Protein AF-A0A914NE02-F1 (afdb_monomer_lite)

Secondary structure (DSSP, 8-state):
---------GGG--SEEEEEEEEEE------SSGGGS-S--SEEEEEEEEEETTEEEEEEEEPPPEE----TT--TTEEEEEEEEEEEEEEGGG--TT-EEEEEEEE-TTSSSPEEEEEEEEE---

pLDDT: mean 82.07, std 16.31, range [38.31, 97.44]

Structure (mmCIF, N/CA/C/O backbone):
data_AF-A0A914NE02-F1
#
_entry.id   AF-A0A914NE02-F1
#
loop_
_atom_site.group_PDB
_atom_site.id
_atom_site.type_symbol
_atom_site.label_atom_id
_atom_site.label_alt_id
_atom_site.label_comp_id
_atom_site.label_asym_id
_atom_site.label_entity_id
_atom_site.label_seq_id
_atom_site.pdbx_PDB_ins_code
_atom_site.Cartn_x
_atom_site.Cartn_y
_atom_site.Cartn_z
_atom_site.occupancy
_atom_site.B_iso_or_equiv
_atom_site.auth_seq_id
_atom_site.auth_comp_id
_atom_site.auth_asym_id
_atom_site.auth_atom_id
_atom_site.pdbx_PDB_model_num
ATOM 1 N N . MET A 1 1 ? 11.079 18.061 22.671 1.00 46.72 1 MET A N 1
ATOM 2 C CA . MET A 1 1 ? 9.655 17.708 22.876 1.00 46.72 1 MET A CA 1
ATOM 3 C C . MET A 1 1 ? 9.562 16.233 23.237 1.00 46.72 1 MET A C 1
ATOM 5 O O . MET A 1 1 ? 9.957 15.406 22.423 1.00 46.72 1 MET A O 1
ATOM 9 N N . ARG A 1 2 ? 9.109 15.890 24.450 1.00 52.88 2 ARG A N 1
ATOM 10 C CA . ARG A 1 2 ? 8.802 14.493 24.800 1.00 52.88 2 ARG A CA 1
ATOM 11 C C . ARG A 1 2 ? 7.554 14.079 24.017 1.00 52.88 2 ARG A C 1
ATOM 13 O O . ARG A 1 2 ? 6.540 14.767 24.091 1.00 52.88 2 ARG A O 1
ATOM 20 N N . LYS A 1 3 ? 7.647 13.009 23.226 1.00 68.06 3 LYS A N 1
ATOM 21 C CA . LYS A 1 3 ? 6.475 12.397 22.593 1.00 68.06 3 LYS A CA 1
ATOM 22 C C . LYS A 1 3 ? 5.757 11.595 23.673 1.00 68.06 3 LYS A C 1
ATOM 24 O O . LYS A 1 3 ? 6.281 10.578 24.115 1.00 68.06 3 LYS A O 1
ATOM 29 N N . ASN A 1 4 ? 4.606 12.081 24.120 1.00 80.25 4 ASN A N 1
ATOM 30 C CA . ASN A 1 4 ? 3.726 11.299 24.978 1.00 80.25 4 ASN A CA 1
ATOM 31 C C . ASN A 1 4 ? 2.987 10.300 24.085 1.00 80.25 4 ASN A C 1
ATOM 33 O O . ASN A 1 4 ? 2.343 10.700 23.115 1.00 80.25 4 ASN A O 1
ATOM 37 N N . PHE A 1 5 ? 3.132 9.011 24.377 1.00 81.94 5 PHE A N 1
ATOM 38 C CA . PHE A 1 5 ? 2.401 7.948 23.699 1.00 81.94 5 PHE A CA 1
ATOM 39 C C . PHE A 1 5 ? 1.158 7.628 24.524 1.00 81.94 5 PHE A C 1
ATOM 41 O O . PHE A 1 5 ? 1.272 7.114 25.633 1.00 81.94 5 PHE A O 1
ATOM 48 N N . ASN A 1 6 ? -0.012 7.959 23.981 1.00 83.88 6 ASN A N 1
ATOM 49 C CA . ASN A 1 6 ? -1.302 7.618 24.568 1.00 83.88 6 ASN A CA 1
ATOM 50 C C . ASN A 1 6 ? -1.893 6.443 23.787 1.00 83.88 6 ASN A C 1
ATOM 52 O O . ASN A 1 6 ? -1.870 6.454 22.556 1.00 83.88 6 ASN A O 1
ATOM 56 N N . TYR A 1 7 ? -2.430 5.456 24.497 1.00 84.69 7 TYR A N 1
ATOM 57 C CA . TYR A 1 7 ? -3.249 4.413 23.889 1.00 84.69 7 TYR A CA 1
ATOM 58 C C . TYR A 1 7 ? -4.676 4.944 23.759 1.00 84.69 7 TYR A C 1
ATOM 60 O O . TYR A 1 7 ? -5.233 5.444 24.733 1.00 84.69 7 TYR A O 1
ATOM 68 N N . VAL A 1 8 ? -5.237 4.865 22.557 1.00 87.12 8 VAL A N 1
ATOM 69 C CA . VAL A 1 8 ? -6.594 5.320 22.226 1.00 87.12 8 VAL A CA 1
ATOM 70 C C . VAL A 1 8 ? -7.277 4.245 21.397 1.00 87.12 8 VAL A C 1
ATOM 72 O O . VAL A 1 8 ? -6.607 3.518 20.658 1.00 87.12 8 VAL A O 1
ATOM 75 N N . PHE A 1 9 ? -8.595 4.122 21.518 1.00 86.56 9 PHE A N 1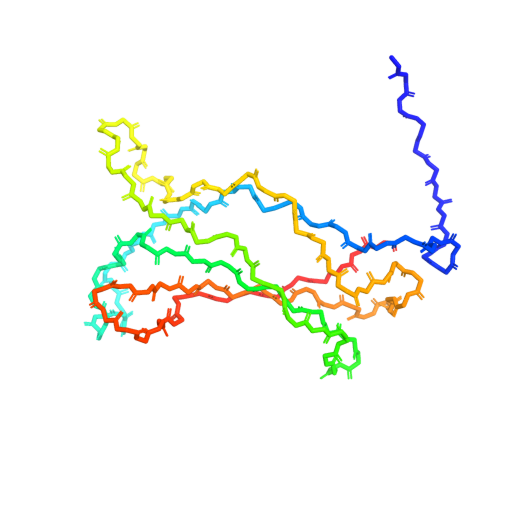
ATOM 76 C CA . PHE A 1 9 ? -9.323 3.150 20.711 1.00 86.56 9 PHE A CA 1
ATOM 77 C C . PHE A 1 9 ? -9.425 3.646 19.268 1.00 86.56 9 PHE A C 1
ATOM 79 O O . PHE A 1 9 ? -9.636 4.833 19.025 1.00 86.56 9 PHE A O 1
ATOM 86 N N . SER A 1 10 ? -9.320 2.745 18.286 1.00 87.12 10 SER A N 1
ATOM 87 C CA . SER A 1 10 ? -9.429 3.125 16.868 1.00 87.12 10 SER A CA 1
ATOM 88 C C . SER A 1 10 ? -10.740 3.850 16.548 1.00 87.12 10 SER A C 1
ATOM 90 O O . SER A 1 10 ? -10.738 4.788 15.756 1.00 87.12 10 SER A O 1
ATOM 92 N N . SER A 1 11 ? -11.835 3.492 17.230 1.00 87.69 11 SER A N 1
ATOM 93 C CA . SER A 1 11 ? -13.145 4.150 17.127 1.00 87.69 11 SER A CA 1
ATOM 94 C C . SER A 1 11 ? -13.142 5.626 17.537 1.00 87.69 11 SER A C 1
ATOM 96 O O . SER A 1 11 ? -14.029 6.369 17.132 1.00 87.69 11 SER A O 1
ATOM 98 N N . GLU A 1 12 ? -12.165 6.061 18.332 1.00 90.44 12 GLU A N 1
ATOM 99 C CA . GLU A 1 12 ? -12.020 7.451 18.786 1.00 90.44 12 GLU A CA 1
ATOM 100 C C . GLU A 1 12 ? -11.185 8.291 17.804 1.00 90.44 12 GLU A C 1
ATOM 102 O O . GLU A 1 12 ? -11.104 9.514 17.929 1.00 90.44 12 GLU A O 1
ATOM 107 N N . ILE A 1 13 ? -10.567 7.652 16.803 1.00 90.25 13 ILE A N 1
ATOM 108 C CA . ILE A 1 13 ? -9.666 8.286 15.841 1.00 90.25 13 ILE A CA 1
ATOM 109 C C . ILE A 1 13 ? -10.384 8.452 14.495 1.00 90.25 13 ILE A C 1
ATOM 111 O O . ILE A 1 13 ? -10.275 7.627 13.586 1.00 90.25 13 ILE A O 1
ATOM 115 N N . ASN A 1 14 ? -11.086 9.574 14.333 1.00 92.56 14 ASN A N 1
ATOM 116 C CA . ASN A 1 14 ? -11.752 9.924 13.075 1.00 92.56 14 ASN A CA 1
ATOM 117 C C . ASN A 1 14 ? -10.827 10.718 12.132 1.00 92.56 14 ASN A C 1
ATOM 119 O O . ASN A 1 14 ? -11.130 11.845 11.737 1.00 92.56 14 ASN A O 1
ATOM 123 N N . VAL A 1 15 ? -9.657 10.156 11.816 1.00 92.25 15 VAL A N 1
ATOM 124 C CA . VAL A 1 15 ? -8.747 10.719 10.805 1.00 92.25 15 VAL A CA 1
ATOM 125 C C . VAL A 1 15 ? -8.368 9.665 9.763 1.00 92.25 15 VAL A C 1
ATOM 127 O O . VAL A 1 15 ? -8.348 8.476 10.098 1.00 92.25 15 VAL A O 1
ATOM 130 N N . PRO A 1 16 ? -8.029 10.070 8.524 1.00 92.50 16 PRO A N 1
ATOM 131 C CA . PRO A 1 16 ? -7.629 9.135 7.480 1.00 92.50 16 PRO A CA 1
ATOM 132 C C . PRO A 1 16 ? -6.381 8.331 7.846 1.00 92.50 16 PRO A C 1
ATOM 134 O O . PRO A 1 16 ? -5.413 8.866 8.402 1.00 92.50 16 PRO A O 1
ATOM 137 N N . LEU A 1 17 ? -6.367 7.058 7.460 1.00 92.50 17 LEU A N 1
ATOM 138 C CA . LEU A 1 17 ? -5.188 6.208 7.533 1.00 92.50 17 LEU A CA 1
ATOM 139 C C . LEU A 1 17 ? -4.132 6.716 6.541 1.00 92.50 17 LEU A C 1
ATOM 141 O O . LEU A 1 17 ? -4.379 6.849 5.339 1.00 92.50 17 LEU A O 1
ATOM 145 N N . ARG A 1 18 ? -2.926 6.981 7.048 1.00 94.44 18 ARG A N 1
ATOM 146 C CA . ARG A 1 18 ? -1.785 7.441 6.248 1.00 94.44 18 ARG A CA 1
ATOM 147 C C . ARG A 1 18 ? -0.637 6.460 6.370 1.00 94.44 18 ARG A C 1
ATOM 149 O O . ARG A 1 18 ? -0.238 6.106 7.476 1.00 94.44 18 ARG A O 1
ATOM 156 N N . ILE A 1 19 ? -0.072 6.067 5.235 1.00 94.50 19 ILE A N 1
ATOM 157 C CA . ILE A 1 19 ? 1.050 5.130 5.171 1.00 94.50 19 ILE A CA 1
ATOM 158 C C . ILE A 1 19 ? 2.222 5.819 4.491 1.00 94.50 19 ILE A C 1
ATOM 160 O O . ILE A 1 19 ? 2.066 6.390 3.415 1.00 94.50 19 ILE A O 1
ATOM 164 N N . ARG A 1 20 ? 3.404 5.769 5.112 1.00 95.88 20 ARG A N 1
ATOM 165 C CA . ARG A 1 20 ? 4.637 6.240 4.477 1.00 95.88 20 ARG A CA 1
ATOM 166 C C . ARG A 1 20 ? 5.275 5.096 3.706 1.00 95.88 20 ARG A C 1
ATOM 168 O O . ARG A 1 20 ? 5.733 4.127 4.309 1.00 95.88 20 ARG A O 1
ATOM 175 N N . LEU A 1 21 ? 5.328 5.229 2.389 1.00 94.88 21 LEU A N 1
ATOM 176 C CA . LEU A 1 21 ? 6.091 4.345 1.523 1.00 94.88 21 LEU A CA 1
ATOM 177 C C . LEU A 1 21 ? 7.523 4.879 1.432 1.00 94.88 21 LEU A C 1
ATOM 179 O O . LEU A 1 21 ? 7.744 5.995 0.971 1.00 94.88 21 LEU A O 1
ATOM 183 N N . VAL A 1 22 ? 8.494 4.107 1.918 1.00 93.44 22 VAL A N 1
ATOM 184 C CA . VAL A 1 22 ? 9.872 4.590 2.108 1.00 93.44 22 VAL A CA 1
ATOM 185 C C . VAL A 1 22 ? 10.762 4.180 0.937 1.00 93.44 22 VAL A C 1
ATOM 187 O O . VAL A 1 22 ? 11.120 5.014 0.102 1.00 93.44 22 VAL A O 1
ATOM 190 N N . SER A 1 23 ? 11.101 2.897 0.859 1.00 90.31 23 SER A N 1
ATOM 191 C CA . SER A 1 23 ? 11.993 2.335 -0.150 1.00 90.31 23 SER A CA 1
ATOM 192 C C . SER A 1 23 ? 11.682 0.861 -0.400 1.00 90.31 23 SER A C 1
ATOM 194 O O . SER A 1 23 ? 11.020 0.200 0.401 1.00 90.31 23 SER A O 1
ATOM 196 N N . LEU A 1 24 ? 12.178 0.370 -1.527 1.00 87.62 24 LEU A N 1
ATOM 197 C CA . LEU A 1 24 ? 12.231 -1.024 -1.917 1.00 87.62 24 LEU A CA 1
ATOM 198 C C . LEU A 1 24 ? 13.702 -1.428 -1.968 1.00 87.62 24 LEU A C 1
ATOM 200 O O . LEU A 1 24 ? 14.473 -0.855 -2.740 1.00 87.62 24 LEU A O 1
ATOM 204 N N . SER A 1 25 ? 14.059 -2.431 -1.175 1.00 85.75 25 SER A N 1
ATOM 205 C CA . SER A 1 25 ? 15.390 -3.025 -1.181 1.00 85.75 25 SER A CA 1
ATOM 206 C C . SER A 1 25 ? 15.271 -4.547 -1.227 1.00 85.75 25 SER A C 1
ATOM 208 O O . SER A 1 25 ? 14.362 -5.120 -0.626 1.00 85.75 25 SER A O 1
ATOM 210 N N . GLY A 1 26 ? 16.168 -5.212 -1.941 1.00 79.44 26 GLY A N 1
ATOM 211 C CA . GLY A 1 26 ? 16.141 -6.654 -2.124 1.00 79.44 26 GLY A CA 1
ATOM 212 C C . GLY A 1 26 ? 17.077 -7.112 -3.229 1.00 79.44 26 GLY A C 1
ATOM 213 O O . GLY A 1 26 ? 17.872 -6.341 -3.758 1.00 79.44 26 GLY A O 1
ATOM 214 N N . TYR A 1 27 ? 16.968 -8.389 -3.571 1.00 71.88 27 TYR A N 1
ATOM 215 C CA . TYR A 1 27 ? 17.716 -8.985 -4.665 1.00 71.88 27 TYR A CA 1
ATOM 216 C C . TYR A 1 27 ? 16.770 -9.290 -5.816 1.00 71.88 27 TYR A C 1
ATOM 218 O O . TYR A 1 27 ? 15.825 -10.060 -5.658 1.00 71.88 27 TYR A O 1
ATOM 226 N N . LEU A 1 28 ? 17.046 -8.709 -6.978 1.00 65.06 28 LEU A N 1
ATOM 227 C CA . LEU A 1 28 ? 16.403 -9.095 -8.228 1.00 65.06 28 LEU A CA 1
ATOM 228 C C . LEU A 1 28 ? 17.164 -10.299 -8.795 1.00 65.06 28 LEU A C 1
ATOM 230 O O . LEU A 1 28 ? 18.063 -10.150 -9.617 1.00 65.06 28 LEU A O 1
ATOM 234 N N . THR A 1 29 ? 16.883 -11.498 -8.287 1.00 55.66 29 THR A N 1
ATOM 235 C CA . THR A 1 29 ? 17.480 -12.725 -8.832 1.00 55.66 29 THR A CA 1
ATOM 236 C C . THR A 1 29 ? 16.695 -13.199 -10.046 1.00 55.66 29 THR A C 1
ATOM 238 O O . THR A 1 29 ? 15.499 -13.450 -9.953 1.00 55.66 29 THR A O 1
ATOM 241 N N . SER A 1 30 ? 17.377 -13.410 -11.168 1.00 51.59 30 SER A N 1
ATOM 242 C CA . SER A 1 30 ? 16.831 -13.949 -12.422 1.00 51.59 30 SER A CA 1
ATOM 243 C C . SER A 1 30 ? 16.543 -15.464 -12.395 1.00 51.59 30 SER A C 1
ATOM 245 O O . SER A 1 30 ? 16.355 -16.078 -13.446 1.00 51.59 30 SER A O 1
ATOM 247 N N . HIS A 1 31 ? 16.512 -16.095 -11.215 1.00 38.31 31 HIS A N 1
ATOM 248 C CA . HIS A 1 31 ? 16.414 -17.548 -11.069 1.00 38.31 31 HIS A CA 1
ATOM 249 C C . HIS A 1 31 ? 15.050 -17.996 -10.519 1.00 38.31 31 HIS A C 1
ATOM 251 O O . HIS A 1 31 ? 14.754 -17.787 -9.347 1.00 38.31 31 HIS A O 1
ATOM 257 N N . GLY A 1 32 ? 14.276 -18.676 -11.378 1.00 38.44 32 GLY A N 1
ATOM 258 C CA . GLY A 1 32 ? 13.034 -19.399 -11.055 1.00 38.44 32 GLY A CA 1
ATOM 259 C C . GLY A 1 32 ? 11.766 -18.679 -11.521 1.00 38.44 32 GLY A C 1
ATOM 260 O O . GLY A 1 32 ? 11.420 -17.657 -10.944 1.00 38.44 32 GLY A O 1
ATOM 261 N N . ASP A 1 33 ? 11.111 -19.206 -12.571 1.00 42.41 33 ASP A N 1
ATOM 262 C CA . ASP A 1 33 ? 9.854 -18.788 -13.250 1.00 42.41 33 ASP A CA 1
ATOM 263 C C . ASP A 1 33 ? 9.668 -17.308 -13.662 1.00 42.41 33 ASP A C 1
ATOM 265 O O . ASP A 1 33 ? 8.908 -17.010 -14.585 1.00 42.41 33 ASP A O 1
ATOM 269 N N . MET A 1 34 ? 10.438 -16.380 -13.096 1.00 45.59 34 MET A N 1
ATOM 270 C CA . MET A 1 34 ? 10.509 -14.965 -13.459 1.00 45.59 34 MET A CA 1
ATOM 271 C C . MET A 1 34 ? 11.273 -14.706 -14.765 1.00 45.59 34 MET A C 1
ATOM 273 O O . MET A 1 34 ? 11.290 -13.577 -15.232 1.00 45.59 34 MET A O 1
ATOM 277 N N . GLN A 1 35 ? 11.844 -15.731 -15.412 1.00 45.41 35 GLN A N 1
ATOM 278 C CA . GLN A 1 35 ? 12.447 -15.593 -16.749 1.00 45.41 35 GLN A CA 1
ATOM 279 C C . GLN A 1 35 ? 11.439 -15.203 -17.844 1.00 45.41 35 GLN A C 1
ATOM 281 O O . GLN A 1 35 ? 11.855 -14.816 -18.934 1.00 45.41 35 GLN A O 1
ATOM 286 N N . ARG A 1 36 ? 10.125 -15.290 -17.589 1.00 47.25 36 ARG A N 1
ATOM 287 C CA . ARG A 1 36 ? 9.109 -14.865 -18.567 1.00 47.25 36 ARG A CA 1
ATOM 288 C C . ARG A 1 36 ? 8.922 -13.353 -18.649 1.00 47.25 36 ARG A C 1
ATOM 290 O O . ARG A 1 36 ? 8.347 -12.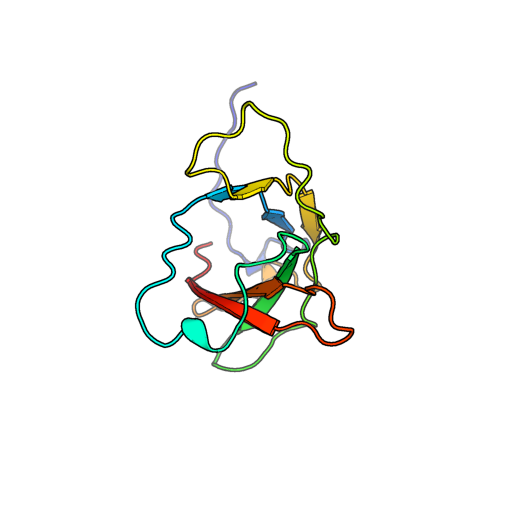885 -19.626 1.00 47.25 36 ARG A O 1
ATOM 297 N N . TYR A 1 37 ? 9.424 -12.598 -17.676 1.00 50.03 37 TYR A N 1
ATOM 298 C CA . TYR A 1 37 ? 9.344 -11.144 -17.674 1.00 50.03 37 TYR A CA 1
ATOM 299 C C . TYR A 1 37 ? 10.764 -10.607 -17.561 1.00 50.03 37 TYR A C 1
ATOM 301 O O . TYR A 1 37 ? 11.501 -10.967 -16.647 1.00 50.03 37 TYR A O 1
ATOM 309 N N . ALA A 1 38 ? 11.169 -9.823 -18.560 1.00 53.66 38 ALA A N 1
ATOM 310 C CA . ALA A 1 38 ? 12.479 -9.196 -18.625 1.00 53.66 38 ALA A CA 1
ATOM 311 C C . ALA A 1 38 ? 12.860 -8.572 -17.275 1.00 53.66 38 ALA A C 1
ATOM 313 O O . ALA A 1 38 ? 11.986 -8.139 -16.523 1.00 53.66 38 ALA A O 1
ATOM 314 N N . THR A 1 39 ? 14.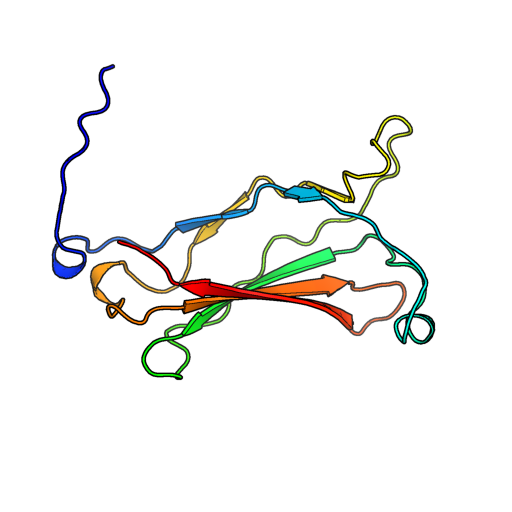165 -8.530 -16.990 1.00 62.38 39 THR A N 1
ATOM 315 C CA . THR A 1 39 ? 14.757 -7.776 -15.878 1.00 62.38 39 THR A CA 1
ATOM 316 C C . THR A 1 39 ? 13.923 -6.529 -15.576 1.00 62.38 39 THR A C 1
ATOM 318 O O . THR A 1 39 ? 13.684 -5.765 -16.518 1.00 62.38 39 THR A O 1
ATOM 321 N N . PRO A 1 40 ? 13.465 -6.328 -14.323 1.00 68.25 40 PRO A N 1
ATOM 322 C CA . PRO A 1 40 ? 12.613 -5.199 -13.984 1.00 68.25 40 PRO A CA 1
ATOM 323 C C . PRO A 1 40 ? 13.192 -3.909 -14.552 1.00 68.25 40 PRO A C 1
ATOM 325 O O . PRO A 1 40 ? 14.377 -3.626 -14.365 1.00 68.25 40 PRO A O 1
ATOM 328 N N . SER A 1 41 ? 12.374 -3.143 -15.267 1.00 74.69 41 SER A N 1
ATOM 329 C CA . SER A 1 41 ? 12.828 -1.917 -15.926 1.00 74.69 41 SER A CA 1
ATOM 330 C C . SER A 1 41 ? 13.206 -0.830 -14.923 1.00 74.69 41 SER A C 1
ATOM 332 O O . SER A 1 41 ? 13.883 0.136 -15.269 1.00 74.69 41 SER A O 1
ATOM 334 N N . GLY A 1 42 ? 12.746 -0.981 -13.677 1.00 76.81 42 GLY A N 1
ATOM 335 C CA . GLY A 1 42 ? 12.889 0.024 -12.634 1.00 76.81 42 GLY A CA 1
ATOM 336 C C . GLY A 1 42 ? 11.822 1.121 -12.698 1.00 76.81 42 GLY A C 1
ATOM 337 O O . GLY A 1 42 ? 11.807 2.004 -11.846 1.00 76.81 42 GLY A O 1
ATOM 338 N N . CYS A 1 43 ? 10.905 1.067 -13.666 1.00 86.56 43 CYS A N 1
ATOM 339 C CA . CYS A 1 43 ? 9.742 1.944 -13.776 1.00 86.56 43 CYS A CA 1
ATOM 340 C C . CYS A 1 43 ? 8.579 1.390 -12.946 1.00 86.56 43 CYS A C 1
ATOM 342 O O . CYS A 1 43 ? 7.726 0.671 -13.461 1.00 86.56 43 CYS A O 1
ATOM 344 N N . MET A 1 44 ? 8.537 1.704 -11.653 1.00 89.44 44 MET A N 1
ATOM 345 C CA . MET A 1 44 ? 7.660 1.035 -10.694 1.00 89.44 44 MET A CA 1
ATOM 346 C C . MET A 1 44 ? 6.641 1.962 -10.030 1.00 89.44 44 MET A C 1
ATOM 348 O O . MET A 1 44 ? 6.879 3.150 -9.804 1.00 89.44 44 MET A O 1
ATOM 352 N N . PHE A 1 45 ? 5.513 1.379 -9.628 1.00 93.81 45 PHE A N 1
ATOM 353 C CA . PHE A 1 45 ? 4.603 1.969 -8.648 1.00 93.81 45 PHE A CA 1
ATOM 354 C C . PHE A 1 45 ? 4.107 0.905 -7.667 1.00 93.81 45 PHE A C 1
ATOM 356 O O . PHE A 1 45 ? 4.083 -0.294 -7.954 1.00 93.81 45 PHE A O 1
ATOM 363 N N . VAL A 1 46 ? 3.679 1.354 -6.492 1.00 95.62 46 VAL A N 1
ATOM 364 C CA . VAL A 1 46 ? 3.093 0.503 -5.457 1.00 95.62 46 VAL A CA 1
ATOM 365 C C . VAL A 1 46 ? 1.610 0.807 -5.349 1.00 95.62 46 VAL A C 1
ATOM 367 O O . VAL A 1 46 ? 1.207 1.965 -5.322 1.00 95.62 46 VAL A O 1
ATOM 370 N N . ARG A 1 47 ? 0.775 -0.224 -5.261 1.00 97.31 47 ARG A N 1
ATOM 371 C CA . ARG A 1 47 ? -0.653 -0.088 -4.973 1.00 97.31 47 ARG A CA 1
ATOM 372 C C . ARG A 1 47 ? -0.962 -0.670 -3.600 1.00 97.31 47 ARG A C 1
ATOM 374 O O . ARG A 1 47 ? -0.603 -1.811 -3.309 1.00 97.31 47 ARG A O 1
ATOM 381 N N . LEU A 1 48 ? -1.651 0.122 -2.788 1.00 97.44 48 LEU A N 1
ATOM 382 C CA . LEU A 1 48 ? -2.106 -0.210 -1.444 1.00 97.44 48 LEU A CA 1
ATOM 383 C C . LEU A 1 48 ? -3.617 -0.443 -1.457 1.00 97.44 48 LEU A C 1
ATOM 385 O O . LEU A 1 48 ? -4.366 0.370 -2.002 1.00 97.44 48 LEU A O 1
ATOM 389 N N . THR A 1 49 ? -4.066 -1.535 -0.847 1.00 97.06 49 THR A N 1
ATOM 390 C CA . THR A 1 49 ? -5.488 -1.877 -0.708 1.00 97.06 49 THR A CA 1
ATOM 391 C C . THR A 1 49 ? -5.757 -2.340 0.715 1.00 97.06 49 THR A C 1
ATOM 393 O O . THR A 1 49 ? -4.998 -3.145 1.250 1.00 97.06 49 THR A O 1
ATOM 396 N N . ILE A 1 50 ? -6.829 -1.844 1.330 1.00 96.25 50 ILE A N 1
ATOM 397 C CA . ILE A 1 50 ? -7.246 -2.273 2.665 1.00 96.25 50 ILE A CA 1
ATOM 398 C C . ILE A 1 50 ? -8.335 -3.324 2.543 1.00 96.25 50 ILE A C 1
ATOM 400 O O . ILE A 1 50 ? -9.299 -3.135 1.805 1.00 96.25 50 ILE A O 1
ATOM 404 N N . TYR A 1 51 ? -8.187 -4.406 3.297 1.00 95.44 51 TYR A N 1
ATOM 405 C CA . TYR A 1 51 ? -9.198 -5.437 3.451 1.00 95.44 51 TYR A CA 1
ATOM 406 C C . TYR A 1 51 ? -9.636 -5.532 4.909 1.00 95.44 51 TYR A C 1
ATOM 408 O O . TYR A 1 51 ? -8.791 -5.517 5.797 1.00 95.44 51 TYR A O 1
ATOM 416 N N . CYS A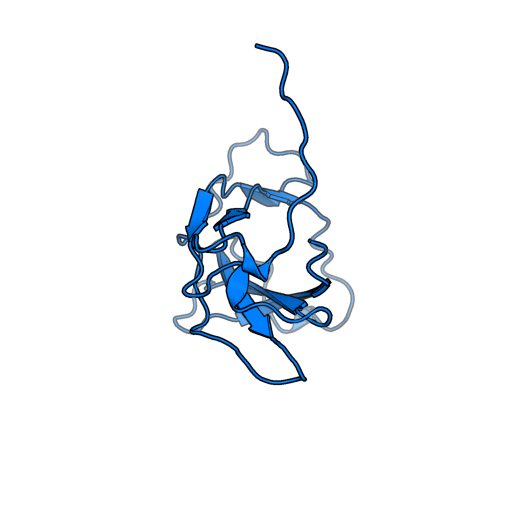 1 52 ? -10.933 -5.688 5.153 1.00 92.88 52 CYS A N 1
ATOM 417 C CA . CYS A 1 52 ? -11.491 -6.129 6.434 1.00 92.88 52 CYS A CA 1
ATOM 418 C C . CYS A 1 52 ? -12.546 -7.202 6.152 1.00 92.88 52 CYS A C 1
ATOM 420 O O . CYS A 1 52 ? -13.312 -7.095 5.192 1.00 92.88 52 CYS A O 1
ATOM 422 N N . ASN A 1 53 ? -12.591 -8.250 6.966 1.00 90.88 53 ASN A N 1
ATOM 423 C CA . ASN A 1 53 ? -13.456 -9.420 6.813 1.00 90.88 53 ASN A CA 1
ATOM 424 C C . ASN A 1 53 ? -13.403 -10.017 5.391 1.00 90.88 53 ASN A C 1
ATOM 426 O O . ASN A 1 53 ? -14.426 -10.374 4.807 1.00 90.88 53 ASN A O 1
ATOM 430 N N . GLY A 1 54 ? -12.205 -10.050 4.793 1.00 90.12 54 GLY A N 1
ATOM 431 C CA . GLY A 1 54 ? -11.982 -10.537 3.426 1.00 90.12 54 GLY A CA 1
ATOM 432 C C . GLY A 1 54 ? -12.538 -9.643 2.308 1.00 90.12 54 GLY A C 1
ATOM 433 O O . GLY A 1 54 ? -12.504 -10.040 1.146 1.00 90.12 54 GLY A O 1
ATOM 434 N N . ARG A 1 55 ? -13.038 -8.441 2.619 1.00 93.00 55 ARG A N 1
ATOM 435 C CA . ARG A 1 55 ? -13.589 -7.487 1.645 1.00 93.00 55 ARG A CA 1
ATOM 436 C C . ARG A 1 55 ? -12.742 -6.230 1.580 1.00 93.00 55 ARG A C 1
ATOM 438 O O . ARG A 1 55 ? -12.234 -5.778 2.601 1.00 93.00 55 ARG A O 1
ATOM 445 N N . ILE A 1 56 ? -12.630 -5.650 0.390 1.00 93.50 56 ILE A N 1
ATOM 446 C CA . ILE A 1 56 ? -11.965 -4.359 0.211 1.00 93.50 56 ILE A CA 1
ATOM 447 C C . ILE A 1 56 ? -12.780 -3.279 0.930 1.00 93.50 56 ILE A C 1
ATOM 449 O O . ILE A 1 56 ? -13.995 -3.197 0.744 1.00 93.50 56 ILE A O 1
ATOM 453 N N . ILE A 1 57 ? -12.106 -2.443 1.720 1.00 92.31 57 ILE A N 1
ATOM 454 C CA . ILE A 1 57 ? -12.680 -1.223 2.290 1.00 92.31 57 ILE A CA 1
ATOM 455 C C . ILE A 1 57 ? -12.002 -0.016 1.642 1.00 92.31 57 ILE A C 1
ATOM 457 O O . ILE A 1 57 ? -10.778 0.112 1.650 1.00 92.31 57 ILE A O 1
ATOM 461 N N . GLY A 1 58 ? -12.817 0.868 1.064 1.00 88.94 58 GLY A N 1
ATOM 462 C CA . GLY A 1 58 ? -12.345 2.009 0.284 1.00 88.94 58 GLY A CA 1
ATOM 463 C C . GLY A 1 58 ? -11.843 1.617 -1.110 1.00 88.94 58 GLY A C 1
ATOM 464 O O . GLY A 1 58 ? -12.083 0.519 -1.606 1.00 88.94 58 GLY A O 1
ATOM 465 N N . ARG A 1 59 ? -11.162 2.549 -1.781 1.00 93.38 59 ARG A N 1
ATOM 466 C CA . ARG A 1 59 ? -10.513 2.307 -3.078 1.00 93.38 59 ARG A CA 1
ATOM 467 C C . ARG A 1 59 ? -9.030 2.020 -2.878 1.00 93.38 59 ARG A C 1
ATOM 469 O O . ARG A 1 59 ? -8.402 2.610 -2.000 1.00 93.38 59 ARG A O 1
ATOM 476 N N . SER A 1 60 ? -8.460 1.172 -3.732 1.00 95.94 60 SER A N 1
ATOM 477 C CA . SER A 1 60 ? -7.008 1.016 -3.813 1.00 95.94 60 SER A CA 1
ATOM 478 C C . SER A 1 60 ? -6.355 2.338 -4.215 1.00 95.94 60 SER A C 1
ATOM 480 O O . SER A 1 60 ? -6.840 3.023 -5.117 1.00 95.94 60 SER A O 1
ATOM 482 N N . VAL A 1 61 ? -5.236 2.674 -3.579 1.00 96.81 61 VAL A N 1
ATOM 483 C CA . VAL A 1 61 ? -4.473 3.893 -3.871 1.00 96.81 61 VAL A CA 1
ATOM 484 C C . VAL A 1 61 ? -3.110 3.511 -4.415 1.00 96.81 61 VAL A C 1
ATOM 486 O O . VAL A 1 61 ? -2.477 2.573 -3.930 1.00 96.81 61 VAL A O 1
ATOM 489 N N . GLN A 1 62 ? -2.670 4.222 -5.445 1.00 95.94 62 GLN A N 1
ATOM 490 C CA . GLN A 1 62 ? -1.362 4.034 -6.058 1.00 95.94 62 GLN A CA 1
ATOM 491 C C . GLN A 1 62 ? -0.392 5.100 -5.555 1.00 95.94 62 GLN A C 1
ATOM 493 O O . GLN A 1 62 ? -0.779 6.240 -5.305 1.00 95.94 62 GLN A O 1
ATOM 498 N N . SER A 1 63 ? 0.865 4.704 -5.406 1.00 95.69 63 SER A N 1
ATOM 499 C CA . SER A 1 63 ? 1.983 5.608 -5.196 1.00 95.69 63 SER A CA 1
ATOM 500 C C . SER A 1 63 ? 2.230 6.443 -6.449 1.00 95.69 63 SER A C 1
ATOM 502 O O . SER A 1 63 ? 1.759 6.113 -7.544 1.00 95.69 63 SER A O 1
ATOM 504 N N . SER A 1 64 ? 3.050 7.477 -6.305 1.00 93.88 64 SER A N 1
ATOM 505 C CA . SER A 1 64 ? 3.647 8.130 -7.462 1.00 93.88 64 SER A CA 1
ATOM 506 C C . SER A 1 64 ? 4.434 7.105 -8.279 1.00 93.88 64 SER A C 1
ATOM 508 O O . SER A 1 64 ? 5.091 6.214 -7.727 1.00 93.88 64 SER A O 1
ATOM 510 N N . PHE A 1 65 ? 4.376 7.237 -9.601 1.00 91.38 65 PHE A N 1
ATOM 511 C CA . PHE A 1 65 ? 5.250 6.485 -10.488 1.00 91.38 65 PHE A CA 1
ATOM 512 C C . PHE A 1 65 ? 6.704 6.901 -10.247 1.00 91.38 65 PHE A C 1
ATOM 514 O O . PHE A 1 65 ? 7.015 8.094 -10.156 1.00 91.38 65 PHE A O 1
ATOM 521 N N . ARG A 1 66 ? 7.597 5.918 -10.131 1.00 89.12 66 ARG A N 1
ATOM 522 C CA . ARG A 1 66 ? 9.028 6.138 -9.950 1.00 89.12 66 ARG A CA 1
ATOM 523 C C . ARG A 1 66 ? 9.796 5.433 -11.053 1.00 89.12 66 ARG A C 1
ATOM 525 O O . ARG A 1 66 ? 9.605 4.248 -11.281 1.00 89.12 66 ARG A O 1
ATOM 532 N N . GLN A 1 67 ? 10.685 6.171 -11.698 1.00 84.75 67 GLN A N 1
ATOM 533 C CA . GLN A 1 67 ? 11.633 5.625 -12.654 1.00 84.75 67 GLN A CA 1
ATOM 534 C C . GLN A 1 67 ? 12.985 5.452 -11.965 1.00 84.75 67 GLN A C 1
ATOM 536 O O . GLN A 1 67 ? 13.489 6.390 -11.339 1.00 84.75 67 GLN A O 1
ATOM 541 N N . TYR A 1 68 ? 13.566 4.262 -12.081 1.00 71.56 68 TYR A N 1
ATOM 542 C CA . TYR A 1 68 ? 14.936 4.017 -11.666 1.00 71.56 68 TYR A CA 1
ATOM 543 C C . TYR A 1 68 ? 15.879 4.858 -12.529 1.00 71.56 68 TYR A C 1
ATOM 545 O O . TYR A 1 68 ? 15.966 4.688 -13.745 1.00 71.56 68 TYR A O 1
ATOM 553 N N . LEU A 1 69 ? 16.577 5.791 -11.889 1.00 59.12 69 LEU A N 1
ATOM 554 C CA . LEU A 1 69 ? 17.702 6.495 -12.484 1.00 59.12 69 LEU A CA 1
ATOM 555 C C . LEU A 1 69 ? 18.955 5.787 -11.969 1.00 59.12 69 LEU A C 1
ATOM 557 O O . LEU A 1 69 ? 19.175 5.828 -10.756 1.00 59.12 69 LEU A O 1
ATOM 561 N N . PRO A 1 70 ? 19.762 5.138 -12.828 1.00 54.84 70 PRO A N 1
ATOM 562 C CA . PRO A 1 70 ? 21.021 4.541 -12.409 1.00 54.84 70 PRO A CA 1
ATOM 563 C C . PRO A 1 70 ? 21.981 5.657 -11.986 1.00 54.84 70 PRO A C 1
ATOM 565 O O . PRO A 1 70 ? 22.785 6.160 -12.765 1.00 54.84 70 PRO A O 1
ATOM 568 N N . SER A 1 71 ? 21.885 6.091 -10.734 1.00 44.94 71 SER A N 1
ATOM 569 C CA . SER A 1 71 ? 22.955 6.815 -10.073 1.00 44.94 71 SER A CA 1
ATOM 570 C C . SER A 1 71 ? 24.002 5.765 -9.724 1.00 44.94 71 SER A C 1
ATOM 572 O O . SER A 1 71 ? 23.717 4.826 -8.977 1.00 44.94 71 SER A O 1
ATOM 574 N N . GLY A 1 72 ? 25.196 5.886 -10.315 1.00 46.53 72 GLY A N 1
ATOM 575 C CA . GLY A 1 72 ? 26.304 4.916 -10.261 1.00 46.53 72 GLY A CA 1
ATOM 576 C C . GLY A 1 72 ? 26.895 4.626 -8.871 1.00 46.53 72 GLY A C 1
ATOM 577 O O . GLY A 1 72 ? 28.049 4.230 -8.764 1.00 46.53 72 GLY A O 1
ATOM 578 N N . THR A 1 73 ? 26.124 4.843 -7.807 1.00 49.22 73 THR A N 1
ATOM 579 C CA . THR A 1 73 ? 26.459 4.651 -6.394 1.00 49.22 73 THR A CA 1
ATOM 580 C C . THR A 1 73 ? 25.382 3.874 -5.623 1.00 49.22 73 THR A C 1
ATOM 582 O O . THR A 1 73 ? 25.517 3.701 -4.411 1.00 49.22 73 THR A O 1
ATOM 585 N N . SER A 1 74 ? 24.310 3.404 -6.276 1.00 53.19 74 SER A N 1
ATOM 586 C CA . SER A 1 74 ? 23.271 2.615 -5.604 1.00 53.19 74 SER A CA 1
ATOM 587 C C . SER A 1 74 ? 23.800 1.221 -5.250 1.00 53.19 74 SER A C 1
ATOM 589 O O . SER A 1 74 ? 24.338 0.500 -6.091 1.00 53.19 74 SER A O 1
ATOM 591 N N . SER A 1 75 ? 23.701 0.859 -3.966 1.00 56.31 75 SER A N 1
ATOM 592 C CA . SER A 1 75 ? 24.085 -0.471 -3.495 1.00 56.31 75 SER A CA 1
ATOM 593 C C . SER A 1 75 ? 23.249 -1.526 -4.230 1.00 56.31 75 SER A C 1
ATOM 595 O O . SER A 1 75 ? 22.078 -1.285 -4.510 1.00 56.31 75 SER A O 1
ATOM 597 N N . ILE A 1 76 ? 23.812 -2.711 -4.504 1.00 61.81 76 ILE A N 1
ATOM 598 C CA . ILE A 1 76 ? 23.136 -3.824 -5.217 1.00 61.81 76 ILE A CA 1
ATOM 599 C C . ILE A 1 76 ? 21.759 -4.176 -4.608 1.00 61.81 76 ILE A C 1
ATOM 601 O O . ILE A 1 76 ? 20.940 -4.825 -5.252 1.00 61.81 76 ILE A O 1
ATOM 605 N N . ARG A 1 77 ? 21.499 -3.760 -3.362 1.00 70.56 77 ARG A N 1
ATOM 606 C CA . ARG A 1 77 ? 20.264 -4.039 -2.634 1.00 70.56 77 ARG A CA 1
ATOM 607 C C . ARG A 1 77 ? 19.211 -2.943 -2.727 1.00 70.56 77 ARG A C 1
ATOM 609 O O . ARG A 1 77 ? 18.059 -3.264 -2.479 1.00 70.56 77 ARG A O 1
ATOM 616 N N . ASP A 1 78 ? 19.544 -1.691 -3.020 1.00 77.81 78 ASP A N 1
ATOM 617 C CA . ASP A 1 78 ? 18.561 -0.600 -3.008 1.00 77.81 78 ASP A CA 1
ATOM 618 C C . ASP A 1 78 ? 17.950 -0.419 -4.396 1.00 77.81 78 ASP A C 1
ATOM 620 O O . ASP A 1 78 ? 18.568 0.142 -5.297 1.00 77.81 78 ASP A O 1
ATOM 624 N N . ILE A 1 79 ? 16.722 -0.912 -4.557 1.00 80.19 79 ILE A N 1
ATOM 625 C CA . ILE A 1 79 ? 16.045 -0.981 -5.854 1.00 80.19 79 ILE A CA 1
ATOM 626 C C . ILE A 1 79 ? 15.353 0.347 -6.160 1.00 80.19 79 ILE A C 1
ATOM 628 O O . ILE A 1 79 ? 15.526 0.893 -7.242 1.00 80.19 79 ILE A O 1
ATOM 632 N N . GLN A 1 80 ? 14.562 0.885 -5.223 1.00 84.69 80 GLN A N 1
ATOM 633 C CA . GLN A 1 80 ? 13.785 2.103 -5.471 1.00 84.69 80 GLN A CA 1
ATOM 634 C C . GLN A 1 80 ? 13.525 2.897 -4.191 1.00 84.69 80 GLN A C 1
ATOM 636 O O . GLN A 1 80 ? 13.205 2.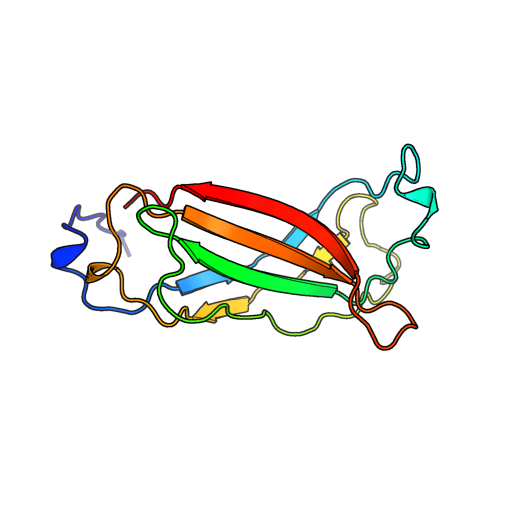336 -3.146 1.00 84.69 80 GLN A O 1
ATOM 641 N N . LYS A 1 81 ? 13.577 4.228 -4.275 1.00 88.75 81 LYS A N 1
ATOM 642 C CA . LYS A 1 81 ? 13.109 5.126 -3.209 1.00 88.75 81 LYS A CA 1
ATOM 643 C C . LYS A 1 81 ? 11.796 5.789 -3.624 1.00 88.75 81 LYS A C 1
ATOM 645 O O . LYS A 1 81 ? 11.670 6.248 -4.760 1.00 88.75 81 LYS A O 1
ATOM 650 N N . PHE A 1 82 ? 10.844 5.844 -2.695 1.00 90.31 82 PHE A N 1
ATOM 651 C CA . PHE A 1 82 ? 9.544 6.499 -2.878 1.00 90.31 82 PHE A CA 1
ATOM 652 C C . PHE A 1 82 ? 9.421 7.727 -1.979 1.00 90.31 82 PHE A C 1
ATOM 654 O O . PHE A 1 82 ? 9.099 8.805 -2.473 1.00 90.31 82 PHE A O 1
ATOM 661 N N . ASP A 1 83 ? 9.720 7.549 -0.688 1.00 92.00 83 ASP A N 1
ATOM 662 C CA . ASP A 1 83 ? 9.631 8.548 0.382 1.00 92.00 83 ASP A CA 1
ATOM 663 C C . ASP A 1 83 ? 8.385 9.446 0.305 1.00 92.00 83 ASP A C 1
ATOM 665 O O . ASP A 1 83 ? 8.468 10.674 0.318 1.00 92.00 83 ASP A O 1
ATOM 669 N N . GLU A 1 84 ? 7.213 8.820 0.201 1.00 94.75 84 GLU A N 1
ATOM 670 C CA . GLU A 1 84 ? 5.937 9.521 0.063 1.00 94.75 84 GLU A CA 1
ATOM 671 C C . GLU A 1 84 ? 4.909 9.047 1.092 1.00 94.75 84 GLU A C 1
ATOM 673 O O . GLU A 1 84 ? 4.880 7.885 1.502 1.00 94.75 84 GLU A O 1
ATOM 678 N N . TRP A 1 85 ? 4.053 9.971 1.525 1.00 96.50 85 TRP A N 1
ATOM 679 C CA . TRP A 1 85 ? 2.893 9.653 2.349 1.00 96.50 85 TRP A CA 1
ATOM 680 C C . TRP A 1 85 ? 1.681 9.426 1.457 1.00 96.50 85 TRP A C 1
ATOM 682 O O . TRP A 1 85 ? 1.244 10.342 0.765 1.00 96.50 85 TRP A O 1
ATOM 692 N N . ILE A 1 86 ? 1.102 8.235 1.541 1.00 95.38 86 ILE A N 1
ATOM 693 C CA . ILE A 1 86 ? -0.110 7.854 0.826 1.00 95.38 86 ILE A CA 1
ATOM 694 C C . ILE A 1 86 ? -1.287 7.962 1.793 1.00 95.38 86 ILE A C 1
ATOM 696 O O . ILE A 1 86 ? -1.288 7.347 2.863 1.00 95.38 86 ILE A O 1
ATOM 700 N N . ASN A 1 87 ? -2.281 8.763 1.414 1.00 93.94 87 ASN A N 1
ATOM 701 C CA . ASN A 1 87 ? -3.539 8.881 2.144 1.00 93.94 87 ASN A CA 1
ATOM 702 C C . ASN A 1 87 ? -4.508 7.833 1.600 1.00 93.94 87 ASN A C 1
ATOM 704 O O . ASN A 1 87 ? -4.814 7.835 0.407 1.00 93.94 87 ASN A O 1
ATOM 708 N N . LEU A 1 88 ? -4.974 6.939 2.465 1.00 94.31 88 LEU A N 1
ATOM 709 C CA . LEU A 1 88 ? -5.971 5.944 2.099 1.00 94.31 88 LEU A CA 1
ATOM 710 C C . LEU A 1 88 ? -7.377 6.505 2.355 1.00 94.31 88 LEU A C 1
ATOM 712 O O . LEU A 1 88 ? -7.566 7.246 3.320 1.00 94.31 88 LEU A O 1
ATOM 716 N N . PRO A 1 89 ? -8.374 6.168 1.519 1.00 93.56 89 PRO A N 1
ATOM 717 C CA . PRO A 1 89 ? -9.744 6.657 1.656 1.00 93.56 89 PRO A CA 1
ATOM 718 C C . PRO A 1 89 ? -10.517 5.863 2.726 1.00 93.56 89 PRO A C 1
ATOM 720 O O . PRO A 1 89 ? -11.611 5.371 2.459 1.00 93.56 89 PRO A O 1
ATOM 723 N N . VAL A 1 90 ? -9.905 5.677 3.899 1.00 93.44 90 VAL A N 1
ATOM 724 C CA . VAL A 1 90 ? -10.463 4.990 5.073 1.00 93.44 90 VAL A CA 1
ATOM 725 C C . VAL A 1 90 ? -9.952 5.685 6.332 1.00 93.44 90 VAL A C 1
ATOM 727 O O . VAL A 1 90 ? -8.777 6.065 6.381 1.00 93.44 90 VAL A O 1
ATOM 730 N N . ASN A 1 91 ? -10.796 5.839 7.347 1.00 93.50 91 ASN A N 1
ATOM 731 C CA . ASN A 1 91 ? -10.379 6.365 8.645 1.00 93.50 91 ASN A CA 1
ATOM 732 C C . ASN A 1 91 ? -9.979 5.226 9.587 1.00 93.50 91 ASN A C 1
ATOM 734 O O . ASN A 1 91 ? -10.369 4.076 9.388 1.00 93.50 91 ASN A O 1
ATOM 738 N N . TYR A 1 92 ? -9.216 5.532 10.640 1.00 91.94 92 TYR A N 1
ATOM 739 C CA . TYR A 1 92 ? -8.885 4.533 11.669 1.00 91.94 92 TYR A CA 1
ATOM 740 C C . TYR A 1 92 ? -10.140 3.951 12.335 1.00 91.94 92 TYR A C 1
ATOM 742 O O . TYR A 1 92 ? -10.179 2.753 12.607 1.00 91.94 92 TYR A O 1
ATOM 750 N N . SER A 1 93 ? -11.178 4.769 12.528 1.00 92.00 93 SER A N 1
ATOM 751 C CA . SER A 1 93 ? -12.483 4.355 13.058 1.00 92.00 93 SER A CA 1
ATOM 752 C C . SER A 1 93 ? -13.211 3.313 12.205 1.00 92.00 93 SER A C 1
ATOM 754 O O . SER A 1 93 ? -14.055 2.593 12.731 1.00 92.00 93 SER A O 1
ATOM 756 N N . ASP A 1 94 ? -12.883 3.213 10.914 1.00 89.69 94 ASP A N 1
ATOM 757 C CA . ASP A 1 94 ? -13.520 2.278 9.979 1.00 89.69 94 ASP A CA 1
ATOM 758 C C . ASP A 1 94 ? -12.830 0.903 9.970 1.00 89.69 94 ASP A C 1
ATOM 760 O O . ASP A 1 94 ? -13.326 -0.051 9.363 1.00 89.69 94 ASP A O 1
ATOM 764 N N . LEU A 1 95 ? -11.660 0.792 10.610 1.00 90.94 95 LEU A N 1
ATOM 765 C CA . LEU A 1 95 ? -10.851 -0.420 10.596 1.00 90.94 95 LEU A CA 1
ATOM 766 C C . LEU A 1 95 ? -11.301 -1.394 11.684 1.00 90.94 95 LEU A C 1
ATOM 768 O O . LEU A 1 95 ? -11.296 -1.092 12.879 1.00 90.94 95 LEU A O 1
ATOM 772 N N . ASN A 1 96 ? -11.601 -2.619 11.263 1.00 89.62 96 ASN A N 1
ATOM 773 C CA . ASN A 1 96 ? -11.847 -3.726 12.176 1.00 89.62 96 ASN A CA 1
ATOM 774 C C . ASN A 1 96 ? -10.525 -4.395 12.602 1.00 89.62 96 ASN A C 1
ATOM 776 O O . ASN A 1 96 ? -9.498 -4.267 11.937 1.00 89.62 96 ASN A O 1
ATOM 780 N N . ARG A 1 97 ? -10.537 -5.161 13.699 1.00 89.25 97 ARG A N 1
ATOM 781 C CA . ARG A 1 97 ? -9.341 -5.826 14.268 1.00 89.25 97 ARG A CA 1
ATOM 782 C C . ARG A 1 97 ? -8.640 -6.801 13.323 1.00 89.25 97 ARG A C 1
ATOM 784 O O . ARG A 1 97 ? -7.531 -7.254 13.612 1.00 89.25 97 ARG A O 1
ATOM 791 N N . ASP A 1 98 ? -9.302 -7.199 12.251 1.00 92.19 98 ASP A N 1
ATOM 792 C CA . ASP A 1 98 ? -8.788 -8.086 11.219 1.00 92.19 98 ASP A CA 1
ATOM 793 C C . ASP A 1 98 ? -8.297 -7.330 9.973 1.00 92.19 98 ASP A C 1
ATOM 795 O O . ASP A 1 98 ? -7.971 -7.967 8.975 1.00 92.19 98 ASP A O 1
ATOM 799 N N . ALA A 1 99 ? -8.199 -5.997 10.034 1.00 94.38 99 ALA A N 1
ATOM 800 C CA . ALA A 1 99 ? -7.745 -5.169 8.927 1.00 94.38 99 ALA A CA 1
ATOM 801 C C . ALA A 1 99 ? -6.371 -5.610 8.390 1.00 94.38 99 ALA A C 1
ATOM 803 O O . ALA A 1 99 ? -5.381 -5.726 9.124 1.00 94.38 99 ALA A O 1
ATOM 804 N N . LEU A 1 100 ? -6.306 -5.810 7.075 1.00 96.00 100 LEU A N 1
ATOM 805 C CA . LEU A 1 100 ? -5.108 -6.170 6.328 1.00 96.00 100 LEU A CA 1
ATOM 806 C C . LEU A 1 100 ? -4.777 -5.070 5.321 1.00 96.00 100 LEU A C 1
ATOM 808 O O . LEU A 1 100 ? -5.613 -4.670 4.513 1.00 96.00 100 LEU A O 1
ATOM 812 N N . LEU A 1 101 ? -3.524 -4.635 5.325 1.00 96.25 101 LEU A N 1
ATOM 813 C CA . LEU A 1 101 ? -2.927 -3.879 4.239 1.00 96.25 101 LEU A CA 1
ATOM 814 C C . LEU A 1 101 ? -2.363 -4.860 3.213 1.00 96.25 101 LEU A C 1
ATOM 816 O O . LEU A 1 101 ? -1.400 -5.569 3.502 1.00 96.25 101 LEU A O 1
ATOM 820 N N . HIS A 1 102 ? -2.927 -4.874 2.013 1.00 97.12 102 HIS A N 1
ATOM 821 C CA . HIS A 1 102 ? -2.370 -5.565 0.855 1.00 97.12 102 HIS A CA 1
ATOM 822 C C . HIS A 1 102 ? -1.566 -4.579 0.012 1.00 97.12 102 HIS A C 1
ATOM 824 O O . HIS A 1 102 ? -2.057 -3.516 -0.374 1.00 97.12 102 HIS A O 1
ATOM 830 N N . VAL A 1 103 ? -0.316 -4.933 -0.254 1.00 97.06 103 VAL A N 1
ATOM 831 C CA . VAL A 1 103 ? 0.648 -4.143 -1.013 1.00 97.06 103 VAL A CA 1
ATOM 832 C C . VAL A 1 103 ? 1.001 -4.925 -2.267 1.00 97.06 103 VAL A C 1
ATOM 834 O O . VAL A 1 103 ? 1.380 -6.091 -2.184 1.00 97.06 103 VAL A O 1
ATOM 837 N N . THR A 1 104 ? 0.895 -4.282 -3.424 1.00 95.81 104 THR A N 1
ATOM 838 C CA . THR A 1 104 ? 1.293 -4.862 -4.713 1.00 95.81 104 THR A CA 1
ATOM 839 C C . THR A 1 104 ? 2.287 -3.940 -5.403 1.00 95.81 104 THR A C 1
ATOM 841 O O . THR A 1 104 ? 2.072 -2.728 -5.464 1.00 95.81 104 THR A O 1
ATOM 844 N N . LEU A 1 105 ? 3.386 -4.510 -5.886 1.00 92.75 105 LEU A N 1
ATOM 845 C CA . LEU A 1 105 ? 4.440 -3.822 -6.620 1.00 92.75 105 LEU A CA 1
ATOM 846 C C . LEU A 1 105 ? 4.286 -4.128 -8.106 1.00 92.75 105 LEU A C 1
ATOM 848 O O . LEU A 1 105 ? 4.275 -5.295 -8.500 1.00 92.75 105 LEU A O 1
ATOM 852 N N . TRP A 1 106 ? 4.208 -3.075 -8.906 1.00 91.94 106 TRP A N 1
ATOM 853 C CA . TRP A 1 106 ? 4.016 -3.156 -10.345 1.00 91.94 106 TRP A CA 1
ATOM 854 C C . TRP A 1 106 ? 5.179 -2.492 -11.065 1.00 91.94 106 TRP A C 1
ATOM 856 O O . TRP A 1 106 ? 5.646 -1.439 -10.629 1.00 91.94 106 TRP A O 1
ATOM 866 N N . ASP A 1 107 ? 5.603 -3.088 -12.171 1.00 87.38 107 ASP A N 1
ATOM 867 C CA . ASP A 1 107 ? 6.588 -2.530 -13.093 1.00 87.38 107 ASP A CA 1
ATOM 868 C C . ASP A 1 107 ? 5.936 -2.303 -14.446 1.00 87.38 107 ASP A C 1
ATOM 870 O O . ASP A 1 107 ? 5.262 -3.178 -14.983 1.00 87.38 107 ASP A O 1
ATOM 874 N N . VAL A 1 108 ? 6.085 -1.091 -14.959 1.00 86.12 108 VAL A N 1
ATOM 875 C CA . VAL A 1 108 ? 5.464 -0.648 -16.205 1.00 86.12 108 VAL A CA 1
ATOM 876 C C . VAL A 1 108 ? 6.305 -1.071 -17.413 1.00 86.12 108 VAL A C 1
ATOM 878 O O . VAL A 1 108 ? 5.757 -1.274 -18.489 1.00 86.12 108 VAL A O 1
ATOM 881 N N . GLY A 1 109 ? 7.604 -1.328 -17.248 1.00 74.94 109 GLY A N 1
ATOM 882 C CA . GLY A 1 109 ? 8.441 -1.815 -18.340 1.00 74.94 109 GLY A CA 1
ATOM 883 C C . GLY A 1 109 ? 8.573 -0.833 -19.510 1.00 74.94 109 GLY A C 1
ATOM 884 O O . GLY A 1 109 ? 8.339 0.369 -19.393 1.00 74.94 109 GLY A O 1
ATOM 885 N N . THR A 1 110 ? 8.948 -1.379 -20.669 1.00 67.25 110 THR A N 1
ATOM 886 C CA . THR A 1 110 ? 8.818 -0.725 -21.986 1.00 67.25 110 THR A CA 1
ATOM 887 C C . THR A 1 110 ? 7.449 -0.972 -22.626 1.00 67.25 110 THR A C 1
ATOM 889 O O . THR A 1 110 ? 7.157 -0.448 -23.700 1.00 67.25 110 THR A O 1
ATOM 892 N N . THR A 1 111 ? 6.619 -1.796 -21.988 1.00 65.94 111 THR A N 1
ATOM 893 C CA . THR A 1 111 ? 5.262 -2.128 -22.412 1.00 65.94 111 THR A CA 1
ATOM 894 C C . THR A 1 111 ? 4.263 -1.108 -21.869 1.00 65.94 111 THR A C 1
ATOM 896 O O . THR A 1 111 ? 4.532 -0.400 -20.907 1.00 65.94 111 THR A O 1
ATOM 899 N N . VAL A 1 112 ? 3.081 -1.012 -22.480 1.00 68.06 112 VAL A N 1
ATOM 900 C CA . VAL A 1 112 ? 2.017 -0.126 -21.967 1.00 68.06 112 VAL A CA 1
ATOM 901 C C . VAL A 1 112 ? 1.333 -0.734 -20.734 1.00 68.06 112 VAL A C 1
ATOM 903 O O . VAL A 1 112 ? 0.818 -0.008 -19.887 1.00 68.06 112 VAL A O 1
ATOM 906 N N . GLU A 1 113 ? 1.338 -2.063 -20.609 1.00 84.56 113 GLU A N 1
ATOM 907 C CA . GLU A 1 113 ? 0.665 -2.772 -19.521 1.00 84.56 113 GLU A CA 1
ATOM 908 C C . GLU A 1 113 ? 1.607 -3.045 -18.337 1.00 84.56 113 GLU A C 1
ATOM 910 O O . GLU A 1 113 ? 2.653 -3.672 -18.525 1.00 84.56 113 GLU A O 1
ATOM 915 N N . PRO A 1 114 ? 1.243 -2.621 -17.110 1.00 87.81 114 PRO A N 1
ATOM 916 C CA . PRO A 1 114 ? 2.016 -2.931 -15.914 1.00 87.81 114 PRO A CA 1
ATOM 917 C C . PRO A 1 114 ? 1.982 -4.419 -15.554 1.00 87.81 114 PRO A C 1
ATOM 919 O O . PRO A 1 114 ? 0.920 -5.041 -15.515 1.00 87.81 114 PRO A O 1
ATOM 922 N N . VAL A 1 115 ? 3.136 -4.959 -15.173 1.00 87.94 115 VAL A N 1
ATOM 923 C CA . VAL A 1 115 ? 3.322 -6.340 -14.717 1.00 87.94 115 VAL A CA 1
ATOM 924 C C . VAL A 1 115 ? 3.462 -6.373 -13.196 1.00 87.94 115 VAL A C 1
ATOM 926 O O . VAL A 1 115 ? 4.202 -5.584 -12.606 1.00 87.94 115 VAL A O 1
ATOM 929 N N . LEU A 1 116 ? 2.755 -7.295 -12.540 1.00 89.12 116 LEU A N 1
ATOM 930 C CA . LEU A 1 116 ? 2.889 -7.523 -11.101 1.00 89.12 116 LEU A CA 1
ATOM 931 C C . LEU A 1 116 ? 4.223 -8.223 -10.809 1.00 89.12 116 LEU A C 1
ATOM 933 O O . LEU A 1 116 ? 4.435 -9.351 -11.246 1.00 89.12 116 LEU A O 1
ATOM 937 N N . ILE A 1 117 ? 5.090 -7.583 -10.024 1.00 85.81 117 ILE A N 1
ATOM 938 C CA . ILE A 1 117 ? 6.393 -8.142 -9.626 1.00 85.81 117 ILE A CA 1
ATOM 939 C C . ILE A 1 117 ? 6.307 -8.857 -8.283 1.00 85.81 117 ILE A C 1
ATOM 941 O O . ILE A 1 117 ? 6.878 -9.929 -8.100 1.00 85.81 117 ILE A O 1
ATOM 945 N N . ALA A 1 118 ? 5.635 -8.241 -7.315 1.00 88.00 118 ALA A N 1
ATOM 946 C CA . ALA A 1 118 ? 5.586 -8.752 -5.956 1.00 88.00 118 ALA A CA 1
ATOM 947 C C . ALA A 1 118 ? 4.306 -8.317 -5.255 1.00 88.00 118 ALA A C 1
ATOM 949 O O . ALA A 1 118 ? 3.705 -7.290 -5.576 1.00 88.00 118 ALA A O 1
ATOM 950 N N . GLN A 1 119 ? 3.912 -9.086 -4.249 1.0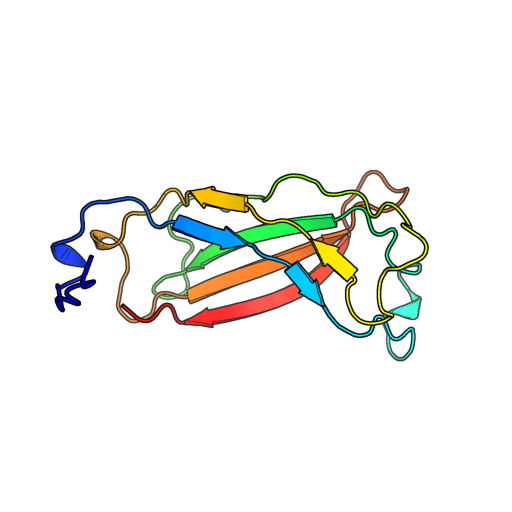0 93.75 119 GLN A N 1
ATOM 951 C CA . GLN A 1 119 ? 2.811 -8.728 -3.373 1.00 93.75 119 GLN A CA 1
ATOM 952 C C . GLN A 1 119 ? 3.064 -9.210 -1.953 1.00 93.75 119 GLN A C 1
ATOM 954 O O . GLN A 1 119 ? 3.708 -10.236 -1.734 1.00 93.75 119 GLN A O 1
ATOM 959 N N . CYS A 1 120 ? 2.528 -8.483 -0.983 1.00 94.94 120 CYS A N 1
ATOM 960 C CA . CYS A 1 120 ? 2.503 -8.915 0.403 1.00 94.94 120 CYS A CA 1
ATOM 961 C C . CYS A 1 120 ? 1.249 -8.393 1.102 1.00 94.94 120 CYS A C 1
ATOM 963 O O . CYS A 1 120 ? 0.629 -7.421 0.671 1.00 94.94 120 CYS A O 1
ATOM 965 N N . ALA A 1 121 ? 0.869 -9.049 2.192 1.00 95.38 121 ALA A N 1
ATOM 966 C CA . ALA A 1 121 ? -0.197 -8.588 3.063 1.00 95.38 121 ALA A CA 1
ATOM 967 C C . ALA A 1 121 ? 0.330 -8.467 4.492 1.00 95.38 121 ALA A C 1
ATOM 969 O O . ALA A 1 121 ? 1.070 -9.330 4.970 1.00 95.38 121 ALA A O 1
ATOM 970 N N . LYS A 1 122 ? -0.051 -7.394 5.182 1.00 94.50 122 LYS A N 1
ATOM 971 C CA . LYS A 1 122 ? 0.325 -7.145 6.572 1.00 94.50 122 LYS A CA 1
ATOM 972 C C . LYS A 1 122 ? -0.904 -6.758 7.375 1.00 94.50 122 LYS A C 1
ATOM 974 O O . LYS A 1 122 ? -1.628 -5.839 7.007 1.00 94.50 122 LYS A O 1
ATOM 979 N N . LYS A 1 123 ? -1.109 -7.434 8.504 1.00 93.31 123 LYS A N 1
ATOM 980 C CA . LYS A 1 123 ? -2.124 -7.036 9.478 1.00 93.31 123 LYS A CA 1
ATOM 981 C C . LYS A 1 123 ? -1.798 -5.660 10.045 1.00 93.31 123 LYS A C 1
ATOM 983 O O . LYS A 1 123 ? -0.671 -5.439 10.498 1.00 93.31 123 LYS A O 1
ATOM 988 N N . ILE A 1 124 ? -2.778 -4.764 10.021 1.00 87.88 124 ILE A N 1
ATOM 989 C CA . ILE A 1 124 ? -2.664 -3.453 10.649 1.00 87.88 124 ILE A CA 1
ATOM 990 C C . ILE A 1 124 ? -2.940 -3.651 12.138 1.00 87.88 124 ILE A C 1
ATOM 992 O O . ILE A 1 124 ? -3.971 -4.200 12.519 1.00 87.88 124 ILE A O 1
ATOM 996 N N . ILE A 1 125 ? -1.969 -3.276 12.967 1.00 77.12 125 ILE A N 1
ATOM 997 C CA . ILE A 1 125 ? -2.082 -3.332 14.423 1.00 77.12 125 ILE A CA 1
ATOM 998 C C . ILE A 1 125 ? -2.239 -1.890 14.890 1.00 77.12 125 ILE A C 1
ATOM 1000 O O . ILE A 1 125 ? -1.367 -1.063 14.615 1.00 77.12 125 ILE A O 1
ATOM 1004 N N . PHE A 1 126 ? -3.360 -1.613 15.541 1.00 68.94 126 PHE A N 1
ATOM 1005 C CA . PHE A 1 126 ? -3.722 -0.339 16.149 1.00 68.94 126 PHE A CA 1
ATOM 1006 C C . PHE A 1 126 ? -4.363 -0.603 17.509 1.00 68.94 126 PHE A C 1
ATOM 1008 O O . PHE A 1 126 ? -4.956 -1.698 17.675 1.00 68.94 126 PHE A O 1
#

Foldseek 3Di:
DDDDDDDDQLLVWFDFDKDWDFFAWDAPDCDDPCVVPPRFQLFKKKWKFKDDPNDTDADIDIAPTDHDDCPVPDDNTTRTGRRDMDTTPDGSSRDDQQMKIKMWMWGCPPHNDIDTDDIDIDGDDD

Organism: Meloidogyne incognita (NCBI:txid6306)

Sequence (126 aa):
MRKNFNYVFSSEINVPLRIRLVSLSGYLTSHGDMQRYATPSGCMFVRLTIYCNGRIIGRSVQSSFRQYLPSGTSSIRDIQKFDEWINLPVNYSDLNRDALLHVTLWDVGTTVEPVLIAQCAKKIIF

Radius of gyration: 17.24 Å; chains: 1; bounding box: 40×37×47 Å

InterPro domains:
  IPR002420 C2 phosphatidylinositol 3-kinase-type domain [PF00792] (44-120)
  IPR002420 C2 phosphatidylinositol 3-kinase-type domain [PS51547] (13-126)
  IPR002420 C2 phosphatidylinositol 3-kinase-type domain [SM00142] (5-125)
  IPR035892 C2 domain superfamily [G3DSA:2.60.40.150] (12-116)
  IPR035892 C2 domain superfamily [SSF49562] (37-109)